Protein AF-A0A0G0EI64-F1 (afdb_monomer)

Organism: NCBI:txid1618485

Foldseek 3Di:
DDQDPLLVQLLVLVLCCVVPVPDPPCDPVNVVVSVVSNVVSCVVDDPLSVLVSVLVNQVVVQVVQVVVLVVVCVVCVVVPPPPPPPSDRDGDADPVLVVQLVVCQVQQFWKWFQFQDPVPGTDIWIWRFNDDDPQWTWTQTPVVRAIDIGGRSGTSDMDTDPDGDDDDPDDDPPD

Radius of gyration: 19.52 Å; Cα contacts (8 Å, |Δi|>4): 219; chains: 1; bounding box: 46×41×48 Å

Nearest PDB structures (foldseek):
  7qfz-assembly4_G  TM=4.462E-01  e=2.728E-06  Escherichia fergusonii ATCC 35469
  7qfz-assembly4_H  TM=4.451E-01  e=4.145E-06  Escherichia fergusonii ATCC 35469
  7qfz-assembly1_A  TM=4.554E-01  e=4.959E-06  Escherichia fergusonii ATCC 35469
  8zra-assembly1_A  TM=5.840E-01  e=1.360E-01  Bacillus amyloliquefaciens
  1ib8-assembly1_A  TM=5.294E-01  e=1.360E-01  Streptococcus pneumoniae

Mean predicted aligned error: 6.67 Å

Secondary structure (DSSP, 8-state):
----HHHHHHHHHHHHHHHHTTSTT--HHHHHHHHHHHHHHHHTS-HHHHHHHHHHHHHHHHHHHHHHHHHHHHHHTTTS-TT-TT-PPP----HHHHHHHHHHHHHTEEEEEEEEETTTEEEEEEEEEEEEETTEEEEEETTTTEEEEEEGGGEEEEEEEEEE----S------

InterPro domains:
  IPR026881 WYL domain [PF13280] (102-159)

Sequence (175 aa):
MIFSQKMYKYLALLTLSETFSRFYNWSEKEQKIIDSLIHDSKNTLQDNEKKLVLYRLRKMKNNYNEDALYSLGKTYWHELNNKDEYLRPSVEYEEETYEIWIRAVRLKKSIEIIYDSTTSGMAKRVVDPYKTSTPYGEGFCHLKKSIRKFRFDRIIEIKLTDMLFIKPKHWQNKQ

Solvent-accessible surface area (backbone atoms only — not comparable to full-atom values): 10205 Å² total; per-residue (Å²): 140,82,80,51,72,65,47,50,53,37,43,51,48,50,51,48,49,71,63,45,73,75,43,93,84,60,45,73,68,56,51,53,52,51,52,50,51,42,50,58,41,54,72,77,49,55,72,70,56,48,41,51,37,52,45,50,54,48,45,52,53,39,50,50,48,46,50,50,51,52,54,51,43,72,76,42,50,94,78,46,68,98,74,66,86,73,82,63,67,84,71,69,55,62,66,66,57,56,51,52,48,52,52,23,37,75,68,33,19,23,32,41,32,37,32,55,38,96,84,76,41,73,43,79,41,49,30,42,45,70,54,74,59,88,69,30,38,34,24,39,28,65,85,72,74,40,78,44,79,42,54,46,59,34,49,59,43,73,43,83,47,90,50,71,56,82,83,77,93,78,80,82,81,81,125

Structure (mmCIF, N/CA/C/O backbone):
data_AF-A0A0G0EI64-F1
#
_entry.id   AF-A0A0G0EI64-F1
#
loop_
_atom_site.group_PDB
_atom_site.id
_atom_site.type_symbol
_atom_site.label_atom_id
_atom_site.label_alt_id
_atom_site.label_comp_id
_atom_site.label_asym_id
_atom_site.label_entity_id
_atom_site.label_seq_id
_atom_site.pdbx_PDB_ins_code
_atom_site.Cartn_x
_atom_site.Cartn_y
_atom_site.Cartn_z
_atom_site.occupancy
_atom_site.B_iso_or_equiv
_atom_site.auth_seq_id
_atom_site.auth_comp_id
_atom_site.auth_asym_id
_atom_site.auth_atom_id
_atom_site.pdbx_PDB_model_num
ATOM 1 N N . MET A 1 1 ? -9.085 -6.505 -11.545 1.00 62.44 1 MET A N 1
ATOM 2 C CA . MET A 1 1 ? -8.764 -5.208 -12.179 1.00 62.44 1 MET A CA 1
ATOM 3 C C . MET A 1 1 ? -7.657 -5.448 -13.187 1.00 62.44 1 MET A C 1
ATOM 5 O O . MET A 1 1 ? -6.733 -6.183 -12.864 1.00 62.44 1 MET A O 1
ATOM 9 N N . ILE A 1 2 ? -7.792 -4.900 -14.392 1.00 78.94 2 ILE A N 1
ATOM 10 C CA . ILE A 1 2 ? -6.858 -5.105 -15.506 1.00 78.94 2 ILE A CA 1
ATOM 11 C C . ILE A 1 2 ? -6.015 -3.831 -15.631 1.00 78.94 2 ILE A C 1
ATOM 13 O O . ILE A 1 2 ? -6.575 -2.738 -15.636 1.00 78.94 2 ILE A O 1
ATOM 17 N N . PHE A 1 3 ? -4.687 -3.960 -15.663 1.00 91.25 3 PHE A N 1
ATOM 18 C CA . PHE A 1 3 ? -3.782 -2.822 -15.857 1.00 91.25 3 PHE A CA 1
ATOM 19 C C . PHE A 1 3 ? -3.888 -2.307 -17.295 1.00 91.25 3 PHE A C 1
ATOM 21 O O . PHE A 1 3 ? -3.985 -3.096 -18.236 1.00 91.25 3 PHE A O 1
ATOM 28 N N . SER A 1 4 ? -3.838 -0.987 -17.472 1.00 94.88 4 SER A N 1
ATOM 29 C CA . SER A 1 4 ? -3.770 -0.387 -18.804 1.00 94.88 4 SER A CA 1
ATOM 30 C C . SER A 1 4 ? -2.375 -0.565 -19.417 1.00 94.88 4 SER A C 1
ATOM 32 O 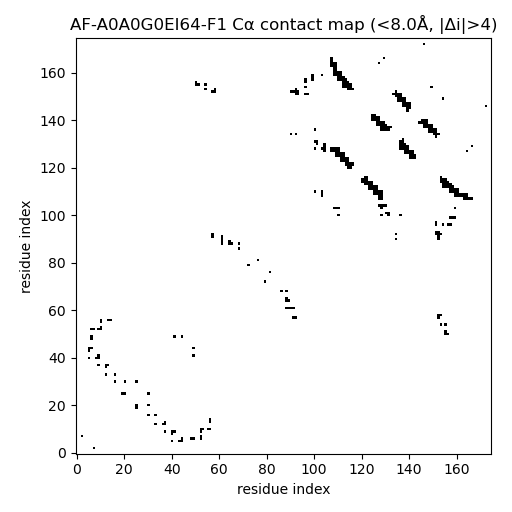O . SER A 1 4 ? -1.384 -0.780 -18.713 1.00 94.88 4 SER A O 1
ATOM 34 N N . GLN A 1 5 ? -2.261 -0.426 -20.740 1.00 95.50 5 GLN A N 1
ATOM 35 C CA . GLN A 1 5 ? -0.962 -0.474 -21.425 1.00 95.50 5 GLN A CA 1
ATOM 36 C C . GLN A 1 5 ? 0.015 0.585 -20.883 1.00 95.50 5 GLN A C 1
ATOM 38 O O . GLN A 1 5 ? 1.204 0.311 -20.724 1.00 9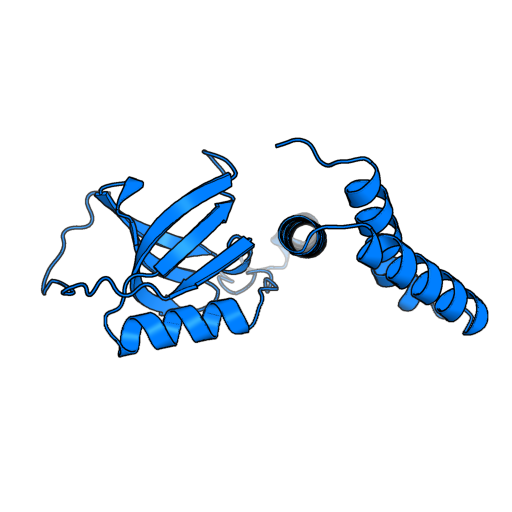5.50 5 GLN A O 1
ATOM 43 N N . LYS A 1 6 ? -0.491 1.777 -20.539 1.00 96.81 6 LYS A N 1
ATOM 44 C CA . LYS A 1 6 ? 0.302 2.861 -19.939 1.00 96.81 6 LYS A CA 1
ATOM 45 C C . LYS A 1 6 ? 0.849 2.463 -18.565 1.00 96.81 6 LYS A C 1
ATOM 47 O O . LYS A 1 6 ? 2.021 2.696 -18.283 1.00 96.81 6 LYS A O 1
ATOM 52 N N . MET A 1 7 ? 0.030 1.806 -17.741 1.00 97.31 7 MET A N 1
ATOM 53 C CA . MET A 1 7 ? 0.457 1.297 -16.435 1.00 97.31 7 MET A CA 1
ATOM 54 C C . MET A 1 7 ? 1.522 0.208 -16.564 1.00 97.31 7 MET A C 1
ATOM 56 O O . MET A 1 7 ? 2.503 0.231 -15.825 1.00 97.31 7 MET A O 1
ATOM 60 N N . TYR A 1 8 ? 1.363 -0.725 -17.510 1.00 96.88 8 TYR A N 1
ATOM 61 C CA . TYR A 1 8 ? 2.378 -1.750 -17.770 1.00 96.88 8 TYR A CA 1
ATOM 62 C C . TYR A 1 8 ? 3.696 -1.148 -18.253 1.00 96.88 8 TYR A C 1
ATOM 64 O O . TYR A 1 8 ? 4.749 -1.554 -17.768 1.00 96.88 8 TYR A O 1
ATOM 72 N N . LYS A 1 9 ? 3.649 -0.152 -19.149 1.00 97.00 9 LYS A N 1
ATOM 73 C CA . LYS A 1 9 ? 4.847 0.573 -19.595 1.00 97.00 9 LYS A CA 1
ATOM 74 C C . LYS A 1 9 ? 5.568 1.220 -18.411 1.00 97.00 9 LYS A C 1
ATOM 76 O O . LYS A 1 9 ? 6.773 1.041 -18.263 1.00 97.00 9 LYS A O 1
ATOM 81 N N . TYR A 1 10 ? 4.828 1.914 -17.547 1.00 97.88 10 TYR A N 1
ATOM 82 C CA . TYR A 1 10 ? 5.405 2.556 -16.369 1.00 97.88 10 TYR A CA 1
ATOM 83 C C . TYR A 1 10 ? 6.013 1.538 -15.394 1.00 97.88 10 TYR A C 1
ATOM 85 O O . TYR A 1 10 ? 7.154 1.697 -14.968 1.00 97.88 10 TYR A O 1
ATOM 93 N N . LEU A 1 11 ? 5.293 0.449 -15.101 1.00 97.19 11 LEU A N 1
ATOM 94 C CA . LEU A 1 11 ? 5.777 -0.632 -14.240 1.00 97.19 11 LEU A CA 1
ATOM 95 C C . LEU A 1 11 ? 7.052 -1.283 -14.792 1.00 97.19 11 LEU A C 1
ATOM 97 O O . LEU A 1 11 ? 7.977 -1.549 -14.028 1.00 97.19 11 LEU A O 1
ATOM 101 N N . ALA A 1 12 ? 7.110 -1.534 -16.101 1.00 96.06 12 ALA A N 1
ATOM 102 C CA . ALA A 1 12 ? 8.269 -2.138 -16.750 1.00 96.06 12 ALA A CA 1
ATOM 103 C C . ALA A 1 12 ? 9.514 -1.249 -16.623 1.00 96.06 12 ALA A C 1
ATOM 105 O O . ALA A 1 12 ? 10.573 -1.743 -16.249 1.00 96.06 12 ALA A O 1
ATOM 106 N N . LEU A 1 13 ? 9.373 0.060 -16.858 1.00 96.38 13 LEU A N 1
ATOM 107 C CA . LEU A 1 13 ? 10.469 1.023 -16.712 1.00 96.38 13 LEU A CA 1
ATOM 108 C C . LEU A 1 13 ? 10.964 1.120 -15.262 1.00 96.38 13 LEU A C 1
ATOM 110 O O . LEU A 1 13 ? 12.169 1.101 -15.027 1.00 96.38 13 LEU A O 1
ATOM 114 N N . LEU A 1 14 ? 10.049 1.156 -14.287 1.00 96.12 14 LEU A N 1
ATOM 115 C CA . LEU A 1 14 ? 10.415 1.137 -12.867 1.00 96.12 14 LEU A CA 1
ATOM 116 C C . LEU A 1 14 ? 11.150 -0.152 -12.483 1.00 96.12 14 LEU A C 1
ATOM 118 O O . LEU A 1 14 ? 12.166 -0.103 -11.800 1.00 96.12 14 LEU A O 1
ATOM 122 N N . THR A 1 15 ? 10.659 -1.301 -12.951 1.00 93.75 15 THR A N 1
ATOM 123 C CA . THR A 1 15 ? 11.282 -2.605 -12.680 1.00 93.75 15 THR A CA 1
ATOM 124 C C . THR A 1 15 ? 12.678 -2.681 -13.295 1.00 93.75 15 THR A C 1
ATOM 126 O O . THR A 1 15 ? 13.604 -3.167 -12.648 1.00 93.75 15 THR A O 1
ATOM 129 N N . LEU A 1 16 ? 12.845 -2.167 -14.520 1.00 91.56 16 LEU A N 1
ATOM 130 C CA . LEU A 1 16 ? 14.140 -2.071 -15.188 1.00 91.56 16 LEU A CA 1
ATOM 131 C C . LEU A 1 16 ? 15.106 -1.218 -14.359 1.00 91.56 16 LEU A C 1
ATOM 133 O O . LEU A 1 16 ? 16.201 -1.676 -14.052 1.00 91.56 16 LEU A O 1
ATOM 137 N N . SER A 1 17 ? 14.682 -0.025 -13.938 1.00 91.56 17 SER A N 1
ATOM 138 C CA . SER A 1 17 ? 15.508 0.853 -13.107 1.00 91.56 17 SER A CA 1
ATOM 139 C C . SER A 1 17 ? 15.896 0.191 -11.782 1.00 91.56 17 SER A C 1
ATOM 141 O O . SER A 1 17 ? 17.072 0.165 -11.441 1.00 91.56 17 SER A O 1
ATOM 143 N N . GLU A 1 18 ? 14.951 -0.399 -11.045 1.00 88.38 18 GLU A N 1
ATOM 144 C CA . GLU A 1 18 ? 15.225 -1.081 -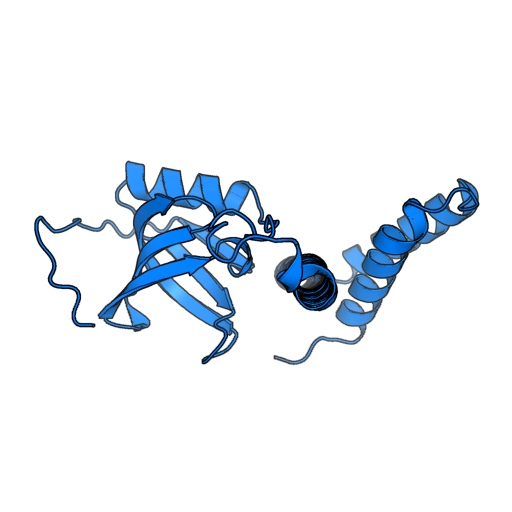9.765 1.00 88.38 18 GLU A CA 1
ATOM 145 C C . GLU A 1 18 ? 16.180 -2.271 -9.910 1.00 88.38 18 GLU A C 1
ATOM 147 O O . GLU A 1 18 ? 17.027 -2.505 -9.047 1.00 88.38 18 GLU A O 1
ATOM 152 N N . THR A 1 19 ? 16.047 -3.022 -11.005 1.00 86.50 19 THR A N 1
ATOM 153 C CA . THR A 1 19 ? 16.886 -4.192 -11.275 1.00 86.50 19 THR A CA 1
ATOM 154 C C . THR A 1 19 ? 18.287 -3.756 -11.679 1.00 86.50 19 THR A C 1
ATOM 156 O O . THR A 1 19 ? 19.267 -4.209 -11.094 1.00 86.50 19 THR A O 1
ATOM 159 N N . PHE A 1 20 ? 18.391 -2.867 -12.668 1.00 83.25 20 PHE A N 1
ATOM 160 C CA . PHE A 1 20 ? 19.653 -2.600 -13.347 1.00 83.25 20 PHE A CA 1
ATOM 161 C C . PHE A 1 20 ? 20.498 -1.487 -12.724 1.00 83.25 20 PHE A C 1
ATOM 163 O O . PHE A 1 20 ? 21.720 -1.539 -12.839 1.00 83.25 20 PHE A O 1
ATOM 170 N N . SER A 1 21 ? 19.894 -0.557 -11.974 1.00 78.50 21 SER A N 1
ATOM 171 C CA . SER A 1 21 ? 20.630 0.510 -11.262 1.00 78.50 21 SER A CA 1
ATOM 172 C C . SER A 1 21 ? 21.671 -0.009 -10.264 1.00 78.50 21 SER A C 1
ATOM 174 O O . SER A 1 21 ? 22.550 0.735 -9.839 1.00 78.50 21 SER A O 1
ATOM 176 N N . ARG A 1 22 ? 21.589 -1.288 -9.881 1.00 74.31 22 ARG A N 1
ATOM 177 C CA . ARG A 1 22 ? 22.512 -1.936 -8.939 1.00 74.31 22 ARG A CA 1
ATOM 178 C C . ARG A 1 22 ? 23.697 -2.627 -9.613 1.00 74.31 22 ARG A C 1
ATOM 180 O O . ARG A 1 22 ? 24.570 -3.132 -8.912 1.00 74.31 22 ARG A O 1
ATOM 187 N N . PHE A 1 23 ? 23.733 -2.691 -10.944 1.00 78.25 23 PHE A N 1
ATOM 188 C CA . PHE A 1 23 ? 24.827 -3.333 -11.668 1.00 78.25 23 PHE A CA 1
ATOM 189 C C . PHE A 1 23 ? 25.955 -2.340 -11.947 1.00 78.25 23 PHE A C 1
ATOM 191 O O . PHE A 1 23 ? 25.725 -1.230 -12.414 1.00 78.25 23 PHE A O 1
ATOM 198 N N . TYR A 1 24 ? 27.193 -2.787 -11.727 1.00 63.44 24 TYR A N 1
ATOM 199 C CA . TYR A 1 24 ? 28.407 -1.973 -11.858 1.00 63.44 24 TYR A CA 1
ATOM 200 C C . TYR A 1 24 ? 28.598 -1.333 -13.248 1.00 63.44 24 TYR A C 1
ATOM 202 O O . TYR A 1 24 ? 29.223 -0.285 -13.363 1.00 63.44 24 TYR A O 1
ATOM 210 N N . ASN A 1 25 ? 28.032 -1.935 -14.299 1.00 79.12 25 ASN A N 1
ATOM 211 C CA . ASN A 1 25 ? 28.199 -1.485 -15.685 1.00 79.12 25 ASN A CA 1
ATOM 212 C C . ASN A 1 25 ? 27.079 -0.556 -16.179 1.00 79.12 25 ASN A C 1
ATOM 214 O O . ASN A 1 25 ? 27.062 -0.220 -17.360 1.00 79.12 25 ASN A O 1
ATOM 218 N N . TRP A 1 26 ? 26.133 -0.170 -15.321 1.00 81.00 26 TRP A N 1
ATOM 219 C CA . TRP A 1 26 ? 25.058 0.738 -15.704 1.00 81.00 26 TRP A CA 1
ATOM 220 C C . TRP A 1 26 ? 25.577 2.176 -15.781 1.00 81.00 26 TRP A C 1
ATOM 222 O O . TRP A 1 26 ? 25.939 2.782 -14.771 1.00 81.00 26 TRP A O 1
ATOM 232 N N . SER A 1 27 ? 25.653 2.723 -16.992 1.00 85.50 27 SER A N 1
ATOM 233 C CA . SER A 1 27 ? 26.226 4.047 -17.213 1.00 85.50 27 SER A CA 1
ATOM 234 C C . SER A 1 27 ? 25.279 5.165 -16.771 1.00 85.50 27 SER A C 1
ATOM 236 O O . SER A 1 27 ? 24.055 5.066 -16.856 1.00 85.50 27 SER A O 1
ATOM 238 N N . GLU A 1 28 ? 25.850 6.307 -16.383 1.00 86.44 28 GLU A N 1
ATOM 239 C CA . GLU A 1 28 ? 25.074 7.511 -16.052 1.00 86.44 28 GLU A CA 1
ATOM 240 C C . GLU A 1 28 ? 24.175 7.957 -17.223 1.00 86.44 28 GLU A C 1
ATOM 242 O O . GLU A 1 28 ? 23.075 8.476 -17.029 1.00 86.44 28 GLU A O 1
ATOM 247 N N . LYS A 1 29 ? 24.623 7.722 -18.464 1.00 88.38 29 LYS A N 1
ATOM 248 C CA . LYS A 1 29 ? 23.845 8.012 -19.672 1.00 88.38 29 LYS A CA 1
ATOM 249 C C . LYS A 1 29 ? 22.606 7.120 -19.773 1.00 88.38 29 LYS A C 1
ATOM 251 O O . LYS A 1 29 ? 21.531 7.630 -20.081 1.00 88.38 29 LYS A O 1
ATOM 256 N N . GLU A 1 30 ? 22.741 5.820 -19.518 1.00 87.69 30 GLU A N 1
ATOM 257 C CA . GLU A 1 30 ? 21.611 4.881 -19.506 1.00 87.69 30 GLU A CA 1
ATOM 258 C C . GLU A 1 30 ? 20.620 5.228 -18.395 1.00 87.69 30 GLU A C 1
ATOM 260 O O . GLU A 1 30 ? 19.418 5.286 -18.659 1.00 87.69 30 GLU A O 1
ATOM 265 N N . GLN A 1 31 ? 21.112 5.575 -17.200 1.00 88.88 31 GLN A N 1
ATOM 266 C CA . GLN A 1 31 ? 20.258 6.028 -16.100 1.00 88.88 31 GLN A CA 1
ATOM 267 C C . GLN A 1 31 ? 19.432 7.255 -16.500 1.00 88.88 31 GLN A C 1
ATOM 269 O O . GLN A 1 31 ? 18.212 7.228 -16.371 1.00 88.88 31 GLN A O 1
ATOM 274 N N . LYS A 1 32 ? 20.059 8.288 -17.081 1.00 91.25 32 LYS A N 1
ATOM 275 C CA . LYS A 1 32 ? 19.355 9.503 -17.535 1.00 91.25 32 LYS A CA 1
A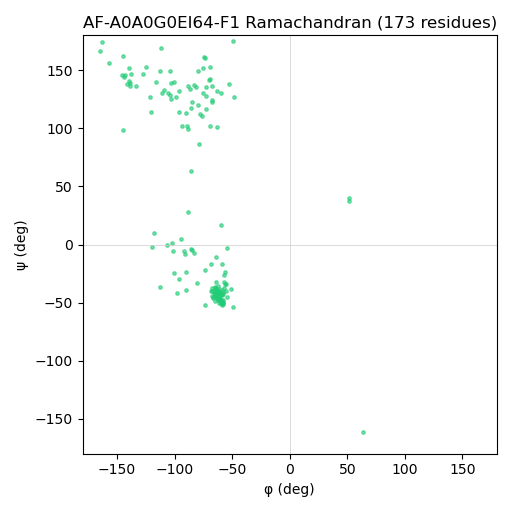TOM 276 C C . LYS A 1 32 ? 18.270 9.210 -18.572 1.00 91.25 32 LYS A C 1
ATOM 278 O O . LYS A 1 32 ? 17.206 9.825 -18.534 1.00 91.25 32 LYS A O 1
ATOM 283 N N . ILE A 1 33 ? 18.521 8.277 -19.495 1.00 92.75 33 ILE A N 1
ATOM 284 C CA . ILE A 1 33 ? 17.523 7.866 -20.493 1.00 92.75 33 ILE A CA 1
ATOM 285 C C . ILE A 1 33 ? 16.336 7.193 -19.801 1.00 92.75 33 ILE A C 1
ATOM 287 O O . ILE A 1 33 ? 15.189 7.557 -20.065 1.00 92.75 33 ILE A O 1
ATOM 291 N N . ILE A 1 34 ? 16.593 6.234 -18.907 1.00 93.12 34 ILE A N 1
ATOM 292 C CA . ILE A 1 34 ? 15.526 5.537 -18.184 1.00 93.12 34 ILE A CA 1
ATOM 293 C C . ILE A 1 34 ? 14.740 6.497 -17.290 1.00 93.12 34 ILE A C 1
ATOM 295 O O . ILE A 1 34 ? 13.512 6.459 -17.323 1.00 93.12 34 ILE A O 1
ATOM 299 N N . ASP A 1 35 ? 15.403 7.407 -16.580 1.00 93.44 35 ASP A N 1
ATOM 300 C CA . ASP A 1 35 ? 14.748 8.417 -15.742 1.00 93.44 35 ASP A CA 1
ATOM 301 C C . ASP A 1 35 ? 13.823 9.324 -16.560 1.00 93.44 35 ASP A C 1
ATOM 303 O O . ASP A 1 35 ? 12.686 9.577 -16.153 1.00 93.44 35 ASP A O 1
ATOM 307 N N . SER A 1 36 ? 14.264 9.755 -17.748 1.00 96.00 36 SER A N 1
ATOM 308 C CA . SER A 1 36 ? 13.425 10.522 -18.676 1.00 96.00 36 SER A CA 1
ATOM 309 C C . SER A 1 36 ? 12.196 9.720 -19.108 1.00 96.00 36 SER A C 1
ATOM 311 O O . SER A 1 36 ? 11.075 10.220 -19.045 1.00 96.00 36 SER A O 1
ATOM 313 N N . LEU A 1 37 ? 12.372 8.450 -19.489 1.00 96.94 37 LEU A N 1
ATOM 314 C CA . LEU A 1 37 ? 11.260 7.588 -19.899 1.00 96.94 37 LEU A CA 1
ATOM 315 C C . LEU A 1 37 ? 10.277 7.322 -18.749 1.00 96.94 37 LEU A C 1
ATOM 317 O O . LEU A 1 37 ? 9.063 7.275 -18.970 1.00 96.94 37 LEU A O 1
ATOM 321 N N . ILE A 1 38 ? 10.785 7.145 -17.526 1.00 96.81 38 ILE A N 1
ATOM 322 C CA . ILE A 1 38 ? 9.984 7.006 -16.304 1.00 96.81 38 ILE A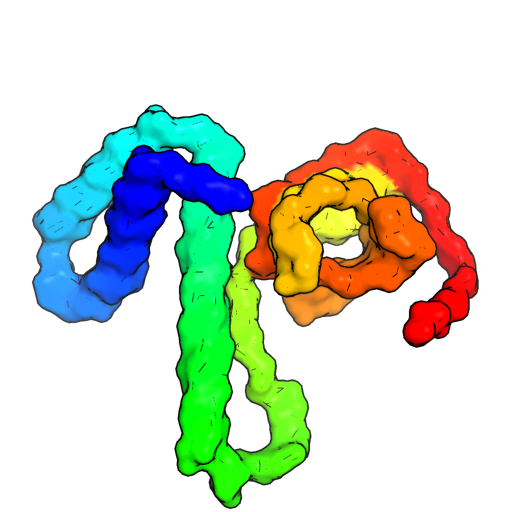 CA 1
ATOM 323 C C . ILE A 1 38 ? 9.176 8.280 -16.074 1.00 96.81 38 ILE A C 1
ATOM 325 O O . ILE A 1 38 ? 7.974 8.184 -15.815 1.00 96.81 38 ILE A O 1
ATOM 329 N N . HIS A 1 39 ? 9.806 9.452 -16.183 1.00 97.06 39 HIS A N 1
ATOM 330 C CA . HIS A 1 39 ? 9.148 10.746 -16.023 1.00 97.06 39 HIS A CA 1
ATOM 331 C C . HIS A 1 39 ? 8.003 10.918 -17.027 1.00 97.06 39 HIS A C 1
ATOM 333 O O . HIS A 1 39 ? 6.857 11.145 -16.628 1.00 97.06 39 HIS A O 1
ATOM 339 N N . ASP A 1 40 ? 8.283 10.703 -18.311 1.00 97.19 40 ASP A N 1
ATOM 340 C CA . ASP A 1 40 ? 7.292 10.823 -19.378 1.00 97.19 40 ASP A CA 1
ATOM 341 C C . ASP A 1 40 ? 6.135 9.845 -19.168 1.00 97.19 40 ASP A C 1
ATOM 343 O O . ASP A 1 40 ? 4.966 10.226 -19.215 1.00 97.19 40 ASP A O 1
ATOM 347 N N . SER A 1 41 ? 6.443 8.579 -18.863 1.00 96.62 41 SER A N 1
ATOM 348 C CA . SER A 1 41 ? 5.420 7.560 -18.627 1.00 96.62 41 SER A CA 1
ATOM 349 C C . SER A 1 41 ? 4.563 7.879 -17.399 1.00 96.62 41 SER A C 1
ATOM 351 O O . SER A 1 41 ? 3.345 7.693 -17.454 1.00 96.62 41 SER A O 1
ATOM 353 N N . LYS A 1 42 ? 5.162 8.383 -16.313 1.00 97.00 42 LYS A N 1
ATOM 354 C CA . LYS A 1 42 ? 4.455 8.787 -15.087 1.00 97.00 42 LYS A CA 1
ATOM 355 C C . LYS A 1 42 ? 3.440 9.894 -15.365 1.00 97.00 42 LYS A C 1
ATOM 357 O O . LYS A 1 42 ? 2.332 9.839 -14.835 1.00 97.00 42 LYS A O 1
ATOM 362 N N . ASN A 1 43 ? 3.790 10.864 -16.208 1.00 96.69 43 ASN A N 1
ATOM 363 C CA . ASN A 1 43 ? 2.924 12.000 -16.539 1.00 96.69 43 ASN A CA 1
ATOM 364 C C . ASN A 1 43 ? 1.686 11.604 -17.361 1.00 96.69 43 ASN A C 1
ATOM 366 O O . ASN A 1 43 ? 0.717 12.355 -17.409 1.00 96.69 43 ASN A O 1
ATOM 370 N N . THR A 1 44 ? 1.676 10.411 -17.967 1.00 96.38 44 THR A N 1
ATOM 371 C CA . THR A 1 44 ? 0.506 9.903 -18.707 1.00 96.38 44 THR A CA 1
ATOM 372 C C . THR A 1 44 ? -0.565 9.240 -17.837 1.00 96.38 44 THR A C 1
ATOM 374 O O . THR A 1 44 ? -1.621 8.880 -18.366 1.00 96.38 44 THR A O 1
ATOM 377 N N . LEU A 1 45 ? -0.288 9.041 -16.544 1.00 96.75 45 LEU A N 1
ATOM 378 C CA . LEU A 1 45 ? -1.138 8.306 -15.608 1.00 96.75 45 LEU A CA 1
ATOM 379 C C . LEU A 1 45 ? -1.902 9.242 -14.669 1.00 96.75 45 LEU A C 1
ATOM 381 O O . LEU A 1 45 ? -1.402 10.294 -14.263 1.00 96.75 45 LEU A O 1
ATOM 385 N N . GLN A 1 46 ? -3.090 8.811 -14.255 1.00 96.06 46 GLN A N 1
ATOM 386 C CA . GLN A 1 46 ? -3.809 9.402 -13.127 1.00 96.06 46 GLN A CA 1
ATOM 387 C C . GLN A 1 46 ? -3.152 9.014 -11.791 1.00 96.06 46 GLN A C 1
ATOM 389 O O . GLN A 1 46 ? -2.402 8.041 -11.704 1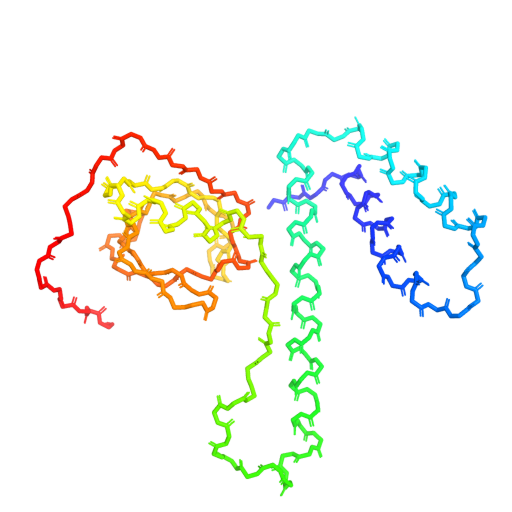.00 96.06 46 GLN A O 1
ATOM 394 N N . ASP A 1 47 ? -3.423 9.756 -10.716 1.00 93.94 47 ASP A N 1
ATOM 395 C CA . ASP A 1 47 ? -2.754 9.525 -9.427 1.00 93.94 47 ASP A CA 1
ATOM 396 C C . ASP A 1 47 ? -3.079 8.163 -8.801 1.00 93.94 47 ASP A C 1
ATOM 398 O O . ASP A 1 47 ? -2.190 7.500 -8.269 1.00 93.94 47 ASP A O 1
ATOM 402 N N . ASN A 1 48 ? -4.322 7.699 -8.925 1.00 92.19 48 ASN A N 1
ATOM 403 C CA . ASN A 1 48 ? -4.726 6.346 -8.529 1.00 92.19 48 ASN A CA 1
ATOM 404 C C . ASN A 1 48 ? -3.985 5.264 -9.341 1.00 92.19 48 ASN A C 1
ATOM 406 O O . ASN A 1 48 ? -3.554 4.257 -8.780 1.00 92.19 48 ASN A O 1
ATOM 410 N N . GLU A 1 49 ? -3.783 5.470 -10.647 1.00 95.06 49 GLU A N 1
ATOM 411 C CA . GLU A 1 49 ? -3.005 4.553 -11.488 1.00 95.06 49 GLU A CA 1
ATOM 412 C C . GLU A 1 49 ? -1.531 4.521 -11.062 1.00 95.06 49 GLU A C 1
ATOM 414 O O . GLU A 1 49 ? -0.954 3.438 -10.949 1.00 95.06 49 GLU A O 1
ATOM 419 N N . LYS A 1 50 ? -0.931 5.684 -10.762 1.00 95.38 50 LYS A N 1
ATOM 420 C CA . LYS A 1 50 ? 0.446 5.778 -10.241 1.00 95.38 50 LYS A CA 1
ATOM 421 C C . LYS A 1 50 ? 0.588 4.993 -8.940 1.00 95.38 50 LYS A C 1
ATOM 423 O O . LYS A 1 50 ? 1.477 4.149 -8.839 1.00 95.38 50 LYS A O 1
ATOM 428 N N . LYS A 1 51 ? -0.305 5.224 -7.970 1.00 94.12 51 LYS A N 1
ATOM 429 C CA . LYS A 1 51 ? -0.308 4.512 -6.681 1.00 94.12 51 LYS A CA 1
ATOM 430 C C . LYS A 1 51 ? -0.431 3.006 -6.870 1.00 94.12 51 LYS A C 1
ATOM 432 O O . LYS A 1 51 ? 0.307 2.242 -6.255 1.00 94.12 51 LYS A O 1
ATOM 437 N N . LEU A 1 52 ? -1.303 2.569 -7.775 1.00 94.88 52 LEU A N 1
ATOM 438 C CA . LEU A 1 52 ? -1.491 1.152 -8.058 1.00 94.88 52 LEU A CA 1
ATOM 439 C C . LEU A 1 52 ? -0.263 0.506 -8.728 1.00 94.88 52 LEU A C 1
ATOM 441 O O . LEU A 1 52 ? 0.074 -0.637 -8.410 1.00 94.88 52 LEU A O 1
ATOM 445 N N . VAL A 1 53 ? 0.429 1.219 -9.624 1.00 96.56 53 VAL A N 1
ATOM 446 C CA . VAL A 1 53 ? 1.688 0.745 -10.223 1.00 96.56 53 VAL A CA 1
ATOM 447 C C . VAL A 1 53 ? 2.800 0.647 -9.175 1.00 96.56 53 VAL A C 1
ATOM 449 O O . VAL A 1 53 ? 3.463 -0.387 -9.098 1.00 96.56 53 VAL A O 1
ATOM 452 N N . LEU A 1 54 ? 2.971 1.670 -8.332 1.00 95.50 54 LEU A N 1
ATOM 453 C CA . LEU A 1 54 ? 3.967 1.666 -7.251 1.00 95.50 54 LEU A CA 1
ATOM 454 C C . LEU A 1 54 ? 3.694 0.553 -6.234 1.00 95.50 54 LEU A C 1
ATOM 456 O O . LEU A 1 54 ? 4.605 -0.180 -5.849 1.00 95.50 54 LEU A O 1
ATOM 460 N N . TYR A 1 55 ? 2.424 0.356 -5.874 1.00 95.75 55 TYR A N 1
ATOM 461 C CA . TYR A 1 55 ? 1.987 -0.786 -5.079 1.00 95.75 55 TYR A CA 1
ATOM 462 C C . TYR A 1 55 ? 2.410 -2.115 -5.715 1.00 95.75 55 TYR A C 1
ATOM 464 O O . TYR A 1 55 ? 2.925 -2.999 -5.030 1.00 95.75 55 TYR A O 1
ATOM 472 N N . ARG A 1 56 ? 2.218 -2.270 -7.031 1.00 95.19 56 ARG A N 1
ATOM 473 C CA . ARG A 1 56 ? 2.565 -3.505 -7.742 1.00 95.19 56 ARG A CA 1
ATOM 474 C C . ARG A 1 56 ? 4.068 -3.766 -7.741 1.00 95.19 56 ARG A C 1
ATOM 476 O O . ARG A 1 56 ? 4.454 -4.901 -7.477 1.00 95.19 56 ARG A O 1
ATOM 483 N N . LEU A 1 57 ? 4.884 -2.740 -7.984 1.00 95.38 57 LEU A N 1
ATOM 484 C CA . LEU A 1 57 ? 6.345 -2.827 -7.910 1.00 95.38 57 LEU A CA 1
ATOM 485 C C . LEU A 1 57 ? 6.797 -3.289 -6.518 1.00 95.38 57 LEU A C 1
ATOM 487 O O . LEU A 1 57 ? 7.523 -4.273 -6.384 1.00 95.38 57 LEU A O 1
ATOM 491 N N . ARG A 1 58 ? 6.289 -2.637 -5.468 1.00 94.88 58 ARG A N 1
ATOM 492 C CA . ARG A 1 58 ? 6.589 -2.988 -4.075 1.00 94.88 58 ARG A CA 1
ATOM 493 C C . ARG A 1 58 ? 6.147 -4.408 -3.727 1.00 94.88 58 ARG A C 1
ATOM 495 O O . ARG A 1 58 ? 6.897 -5.156 -3.108 1.00 94.88 58 ARG A O 1
ATOM 502 N N . LYS A 1 59 ? 4.955 -4.818 -4.172 1.00 93.31 59 LYS A N 1
ATOM 503 C CA . LYS A 1 59 ? 4.463 -6.190 -3.998 1.00 93.31 59 LYS A CA 1
ATOM 504 C C . LYS A 1 59 ? 5.383 -7.206 -4.673 1.00 93.31 59 LYS A C 1
ATOM 506 O O . LYS A 1 59 ? 5.666 -8.237 -4.079 1.00 93.31 59 LYS A O 1
ATOM 511 N N . MET A 1 60 ? 5.859 -6.925 -5.888 1.00 93.00 60 MET A N 1
ATOM 512 C CA . MET A 1 60 ? 6.808 -7.797 -6.593 1.00 93.00 60 MET A CA 1
ATOM 513 C C . MET A 1 60 ? 8.115 -7.946 -5.809 1.00 93.00 60 MET A C 1
ATOM 515 O O . MET A 1 60 ? 8.583 -9.067 -5.639 1.00 93.00 60 MET A O 1
ATOM 519 N N . LYS A 1 61 ? 8.648 -6.850 -5.258 1.00 91.69 61 LYS A N 1
ATOM 520 C CA . LYS A 1 61 ? 9.846 -6.864 -4.407 1.00 91.69 61 LYS A CA 1
ATOM 521 C C . LYS A 1 61 ? 9.646 -7.674 -3.122 1.00 91.69 61 LYS A C 1
ATOM 523 O O . LYS A 1 61 ? 10.468 -8.526 -2.803 1.00 91.69 61 LYS A O 1
ATOM 528 N N . ASN A 1 62 ? 8.536 -7.457 -2.415 1.00 92.56 62 ASN A N 1
ATOM 529 C CA . ASN A 1 62 ? 8.221 -8.204 -1.194 1.00 92.56 62 ASN A CA 1
ATOM 530 C C . ASN A 1 62 ? 8.018 -9.698 -1.471 1.00 92.56 62 ASN A C 1
ATOM 532 O O . ASN A 1 62 ? 8.545 -10.521 -0.730 1.00 92.56 62 ASN A O 1
ATOM 536 N N . ASN A 1 63 ? 7.310 -10.045 -2.550 1.00 90.94 63 ASN A N 1
ATOM 537 C CA . ASN A 1 63 ? 7.129 -11.435 -2.963 1.00 90.94 63 ASN A CA 1
ATOM 538 C C . ASN A 1 63 ? 8.471 -12.090 -3.314 1.00 90.94 63 ASN A C 1
ATOM 540 O O . ASN A 1 63 ? 8.738 -13.190 -2.857 1.00 90.94 63 ASN A O 1
ATOM 544 N N . TYR A 1 64 ? 9.337 -11.399 -4.063 1.00 89.56 64 TYR A N 1
ATOM 545 C CA . TYR A 1 64 ? 10.673 -11.906 -4.381 1.00 89.56 64 TYR A CA 1
ATOM 546 C C . TYR A 1 64 ? 11.499 -12.173 -3.115 1.00 89.56 64 TYR A C 1
ATOM 548 O O . TYR A 1 64 ? 12.133 -13.218 -3.009 1.00 89.56 64 TYR A O 1
ATOM 556 N N . ASN A 1 65 ? 11.461 -11.270 -2.131 1.00 86.94 65 ASN A N 1
ATOM 557 C CA . ASN A 1 65 ? 12.146 -11.468 -0.851 1.00 86.94 65 ASN A CA 1
ATOM 558 C C . ASN A 1 65 ? 11.561 -12.648 -0.054 1.00 86.94 65 ASN A C 1
ATOM 560 O O . ASN A 1 65 ? 12.318 -13.422 0.531 1.00 86.94 65 ASN A O 1
ATOM 564 N N . GLU A 1 66 ? 10.229 -12.789 -0.034 1.00 85.94 66 GLU A N 1
ATOM 565 C CA . GLU A 1 66 ? 9.531 -13.932 0.571 1.00 85.94 66 GLU A CA 1
ATOM 566 C C . GLU A 1 66 ? 9.966 -15.255 -0.095 1.00 85.94 66 GLU A C 1
ATOM 568 O O . GLU A 1 66 ? 10.369 -16.190 0.602 1.00 85.94 66 GLU A O 1
ATOM 573 N N . ASP A 1 67 ? 9.980 -15.309 -1.428 1.00 86.38 67 ASP A N 1
ATOM 574 C CA . ASP A 1 67 ? 10.343 -16.496 -2.211 1.00 86.38 67 ASP A CA 1
ATOM 575 C C . ASP A 1 67 ? 11.836 -16.847 -2.094 1.00 86.38 67 ASP A C 1
ATOM 577 O O . ASP A 1 67 ? 12.198 -18.023 -1.975 1.00 86.38 67 ASP A O 1
ATOM 581 N N . ALA A 1 68 ? 12.718 -15.843 -2.090 1.00 85.56 68 ALA A N 1
ATOM 582 C CA . ALA A 1 68 ? 14.156 -16.027 -1.910 1.00 85.56 68 ALA A CA 1
ATOM 583 C C . ALA A 1 68 ? 14.473 -16.591 -0.518 1.00 85.56 68 ALA A C 1
ATOM 585 O O . ALA A 1 68 ? 15.240 -17.549 -0.404 1.00 85.56 68 ALA A O 1
ATOM 586 N N . LEU A 1 69 ? 13.839 -16.054 0.532 1.00 82.38 69 LEU A N 1
ATOM 587 C CA . LEU A 1 69 ? 13.994 -16.554 1.898 1.00 82.38 69 LEU A CA 1
ATOM 588 C C . LEU A 1 69 ? 13.458 -17.982 2.036 1.00 82.38 69 LEU A C 1
ATOM 590 O O . LEU A 1 69 ? 14.112 -18.827 2.645 1.00 82.38 69 LEU A O 1
ATOM 594 N N . TYR A 1 70 ? 12.297 -18.269 1.443 1.00 80.44 70 TYR A N 1
ATOM 595 C CA . TYR A 1 70 ? 11.732 -19.616 1.433 1.00 80.44 70 TYR A CA 1
ATOM 596 C C . TYR A 1 70 ? 12.655 -20.619 0.723 1.00 80.44 70 TYR A C 1
ATOM 598 O O . TYR A 1 70 ? 12.878 -21.723 1.223 1.00 80.44 70 TYR A O 1
ATOM 606 N N . SER A 1 71 ? 13.232 -20.229 -0.417 1.00 83.06 71 SER A N 1
ATOM 607 C CA . SER A 1 71 ? 14.160 -21.060 -1.197 1.00 83.06 71 SER A CA 1
ATOM 608 C C . SER A 1 71 ? 15.484 -21.301 -0.467 1.00 83.06 71 SER A C 1
ATOM 610 O O . SER A 1 71 ? 15.995 -22.424 -0.469 1.00 83.06 71 SER A O 1
ATOM 612 N N . LEU A 1 72 ? 16.012 -20.271 0.203 1.00 79.62 72 LEU A N 1
ATOM 613 C CA . LEU A 1 72 ? 17.182 -20.387 1.071 1.00 79.62 72 LEU A CA 1
ATOM 614 C C . LEU A 1 72 ? 16.891 -21.351 2.222 1.00 79.62 72 LEU A C 1
ATOM 616 O O . LEU A 1 72 ? 17.626 -22.317 2.406 1.00 79.62 72 LEU A O 1
ATOM 620 N N . GLY A 1 73 ? 15.768 -21.151 2.920 1.00 75.62 73 GLY A N 1
ATOM 621 C CA . GLY A 1 73 ? 15.292 -22.067 3.950 1.00 75.62 73 GLY A CA 1
ATOM 622 C C . GLY A 1 73 ? 15.284 -23.496 3.424 1.00 75.62 73 GLY A C 1
ATOM 623 O O . GLY A 1 73 ? 15.961 -24.344 3.989 1.00 75.62 73 GLY A O 1
ATOM 624 N N . LYS A 1 74 ? 14.632 -23.752 2.277 1.00 74.81 74 LYS A N 1
ATOM 625 C CA . LYS A 1 74 ? 14.533 -25.094 1.669 1.00 74.81 74 LYS A CA 1
ATOM 626 C C . LYS A 1 74 ? 15.881 -25.801 1.516 1.00 74.81 74 LYS A C 1
ATOM 628 O O . LYS A 1 74 ? 15.953 -27.012 1.704 1.00 74.81 74 LYS A O 1
ATOM 633 N N . THR A 1 75 ? 16.914 -25.044 1.176 1.00 76.88 75 THR A N 1
ATOM 634 C CA . THR A 1 75 ? 18.259 -25.554 0.895 1.00 76.88 75 THR A CA 1
ATOM 635 C C . THR A 1 75 ? 19.055 -25.816 2.178 1.00 76.88 75 THR A C 1
ATOM 637 O O . THR A 1 75 ? 19.816 -26.776 2.228 1.00 76.88 75 THR A O 1
ATOM 640 N N . TYR A 1 76 ? 18.837 -25.013 3.225 1.00 71.31 76 TYR A N 1
ATOM 641 C CA . TYR A 1 76 ? 19.640 -25.018 4.455 1.00 71.31 76 TYR A CA 1
ATOM 642 C C . TYR A 1 76 ? 18.846 -25.389 5.729 1.00 71.31 76 TYR A C 1
ATOM 644 O O . TYR A 1 76 ? 19.374 -25.280 6.833 1.00 71.31 76 TYR A O 1
ATOM 652 N N . TRP A 1 77 ? 17.596 -25.871 5.625 1.00 62.19 77 TRP A N 1
ATOM 653 C CA . TRP A 1 77 ? 16.741 -26.240 6.779 1.00 62.19 77 TRP A CA 1
ATOM 654 C C . TRP A 1 77 ? 17.367 -27.281 7.716 1.00 62.19 77 TRP A C 1
ATOM 656 O O . TRP A 1 77 ? 16.976 -27.356 8.875 1.00 62.19 77 TRP A O 1
ATOM 666 N N . HIS A 1 78 ? 18.311 -28.099 7.241 1.00 61.03 78 HIS A N 1
ATOM 667 C CA . HIS A 1 78 ? 19.024 -29.059 8.091 1.00 61.03 78 HIS A CA 1
ATOM 668 C C . HIS A 1 78 ? 20.054 -28.394 9.021 1.00 61.03 78 HIS A C 1
ATOM 670 O O . HIS A 1 78 ? 20.404 -28.972 10.046 1.00 61.03 78 HIS A O 1
ATOM 676 N N . GLU A 1 79 ? 20.510 -27.186 8.684 1.00 60.53 79 GLU A N 1
ATOM 677 C CA . GLU A 1 79 ? 21.482 -26.395 9.453 1.00 60.53 79 GLU A CA 1
ATOM 678 C C . GLU A 1 79 ? 20.798 -25.305 10.294 1.00 60.53 79 GLU A C 1
ATOM 680 O O . GLU A 1 79 ? 21.319 -24.877 11.324 1.00 60.53 79 GLU A O 1
ATOM 685 N N . LEU A 1 80 ? 19.601 -24.880 9.883 1.00 57.34 80 LEU A N 1
ATOM 686 C CA . LEU A 1 80 ? 18.769 -23.918 10.597 1.00 57.34 80 LEU A CA 1
ATOM 687 C C . LEU A 1 80 ? 17.873 -24.670 11.584 1.00 57.34 80 LEU A C 1
ATOM 689 O O . LEU A 1 80 ? 16.877 -25.283 11.202 1.00 57.34 80 LEU A O 1
ATOM 693 N N . ASN A 1 81 ? 18.234 -24.647 12.869 1.00 54.12 81 ASN A N 1
ATOM 694 C CA . ASN A 1 81 ? 17.418 -25.236 13.927 1.00 54.12 81 ASN A CA 1
ATOM 695 C C . ASN A 1 81 ? 15.959 -24.765 13.791 1.00 54.12 81 ASN A C 1
ATOM 697 O O . ASN A 1 81 ? 15.675 -23.570 13.759 1.00 54.12 81 ASN A O 1
ATOM 701 N N . ASN A 1 82 ? 15.037 -25.730 13.753 1.00 47.91 82 ASN A N 1
ATOM 702 C CA . ASN A 1 82 ? 13.592 -25.623 13.477 1.00 47.91 82 ASN A CA 1
ATOM 703 C C . ASN A 1 82 ? 12.781 -24.717 14.447 1.00 47.91 82 ASN A C 1
ATOM 705 O O . ASN A 1 82 ? 11.562 -24.843 14.555 1.00 47.91 82 ASN A O 1
ATOM 709 N N . LYS A 1 83 ? 13.450 -23.856 15.221 1.00 46.31 83 LYS A N 1
ATOM 710 C CA . LYS A 1 83 ? 12.901 -22.985 16.266 1.00 46.31 83 LYS A CA 1
ATOM 711 C C . LYS A 1 83 ? 13.120 -21.494 16.015 1.00 46.31 83 LYS A C 1
ATOM 713 O O . LYS A 1 83 ? 12.619 -20.696 16.805 1.00 46.31 83 LYS A O 1
ATOM 718 N N . ASP A 1 84 ? 13.805 -21.101 14.944 1.00 50.00 84 ASP A N 1
ATOM 719 C CA . ASP A 1 84 ? 14.020 -19.683 14.667 1.00 50.00 84 ASP A CA 1
ATOM 720 C C . ASP A 1 84 ? 12.768 -19.045 14.052 1.00 50.00 84 ASP A C 1
ATOM 722 O O . ASP A 1 84 ? 12.616 -18.872 12.844 1.00 50.00 84 ASP A O 1
ATOM 726 N N . GLU A 1 85 ? 11.881 -18.608 14.947 1.00 48.94 85 GLU A N 1
ATOM 727 C CA . GLU A 1 85 ? 10.747 -17.703 14.716 1.00 48.94 85 GLU A CA 1
ATOM 728 C C . GLU A 1 85 ? 11.161 -16.357 14.056 1.00 48.94 85 GLU A C 1
ATOM 730 O O . GLU A 1 85 ? 10.315 -15.531 13.703 1.00 48.94 85 GLU A O 1
ATOM 735 N N . TYR A 1 86 ? 12.465 -16.150 13.843 1.00 51.56 86 TYR A N 1
ATOM 736 C CA . TYR A 1 86 ? 13.111 -14.932 13.361 1.00 51.56 86 TYR A CA 1
ATOM 737 C C . TYR A 1 86 ? 13.278 -14.831 11.838 1.00 51.56 86 TYR A C 1
ATOM 739 O O . TYR A 1 86 ? 13.609 -13.755 11.342 1.00 51.56 86 TYR A O 1
ATOM 747 N N . LEU A 1 87 ? 12.993 -15.883 11.063 1.00 56.47 87 LEU A N 1
ATOM 748 C CA . LEU A 1 87 ? 13.027 -15.817 9.594 1.00 56.47 87 LEU A CA 1
ATOM 749 C C . LEU A 1 87 ? 11.691 -15.306 9.036 1.00 56.47 87 LEU A C 1
ATOM 751 O O . LEU A 1 87 ? 10.969 -16.012 8.333 1.00 56.47 87 LEU A O 1
ATOM 755 N N . ARG A 1 88 ? 11.333 -14.059 9.361 1.00 59.97 88 ARG A N 1
ATOM 756 C CA . ARG A 1 88 ? 10.269 -13.341 8.645 1.00 59.97 88 ARG A CA 1
ATOM 757 C C . ARG A 1 88 ? 10.914 -12.336 7.698 1.00 59.97 88 ARG A C 1
ATOM 759 O O . ARG A 1 88 ? 11.696 -11.509 8.164 1.00 59.97 88 ARG A O 1
ATOM 766 N N . PRO A 1 89 ? 10.596 -12.373 6.396 1.00 63.44 89 PRO A N 1
ATOM 767 C CA . PRO A 1 89 ? 11.142 -11.404 5.465 1.00 63.44 89 PRO A CA 1
ATOM 768 C C . PRO A 1 89 ? 10.648 -10.021 5.878 1.00 63.44 89 PRO A C 1
ATOM 770 O O . PRO A 1 89 ? 9.460 -9.825 6.163 1.00 63.44 89 PRO A O 1
ATOM 773 N N . SER A 1 90 ? 11.571 -9.065 5.949 1.00 79.06 90 SER A N 1
ATOM 774 C CA . SER A 1 90 ? 11.195 -7.667 6.088 1.00 79.06 90 SER A CA 1
ATOM 775 C C . SER A 1 90 ? 10.348 -7.286 4.876 1.00 79.06 90 SER A C 1
ATOM 777 O O . SER A 1 90 ? 10.689 -7.589 3.731 1.00 79.06 90 SER A O 1
ATOM 779 N N . VAL A 1 91 ? 9.199 -6.667 5.134 1.00 87.75 91 VAL A N 1
ATOM 780 C CA . VAL A 1 91 ? 8.293 -6.221 4.075 1.00 87.75 91 VAL A CA 1
ATOM 781 C C . VAL A 1 91 ? 8.326 -4.715 3.991 1.00 87.75 91 VAL A C 1
ATOM 783 O O . VAL A 1 91 ? 8.222 -4.013 4.997 1.00 87.75 91 VAL A O 1
ATOM 786 N N . GLU A 1 92 ? 8.460 -4.224 2.772 1.00 92.31 92 GLU A N 1
ATOM 787 C CA . GLU A 1 92 ? 8.400 -2.808 2.479 1.00 92.31 92 GLU A CA 1
ATOM 788 C C . GLU A 1 92 ? 6.941 -2.354 2.397 1.00 92.31 92 GLU A C 1
ATOM 790 O O . GLU A 1 92 ? 6.098 -3.004 1.769 1.00 92.31 92 GLU A O 1
ATOM 795 N N . TYR A 1 93 ? 6.641 -1.220 3.019 1.00 93.31 93 TYR A N 1
ATOM 796 C CA . TYR A 1 93 ? 5.357 -0.531 2.955 1.00 93.31 93 TYR A CA 1
ATOM 797 C C . TYR A 1 93 ? 5.592 0.982 2.998 1.00 93.31 93 TYR A C 1
ATOM 799 O O . TYR A 1 93 ? 6.664 1.437 3.385 1.00 93.31 93 TYR A O 1
ATOM 807 N N . GLU A 1 94 ? 4.599 1.766 2.585 1.00 93.38 94 GLU A N 1
ATOM 808 C CA . GLU A 1 94 ? 4.706 3.227 2.607 1.00 93.38 94 GLU A CA 1
ATOM 809 C C . GLU A 1 94 ? 4.624 3.746 4.045 1.00 93.38 94 GLU A C 1
ATOM 811 O O . GLU A 1 94 ? 3.673 3.435 4.763 1.00 93.38 94 GLU A O 1
ATOM 816 N N . GLU A 1 95 ? 5.594 4.560 4.461 1.00 94.06 95 GLU A N 1
ATOM 817 C CA . GLU A 1 95 ? 5.649 5.142 5.809 1.00 94.06 95 GLU A CA 1
ATOM 818 C C . GLU A 1 95 ? 4.368 5.921 6.148 1.00 94.06 95 GLU A C 1
ATOM 820 O O . GLU A 1 95 ? 3.797 5.748 7.224 1.00 94.06 95 GLU A O 1
ATOM 825 N N . GLU A 1 96 ? 3.821 6.662 5.178 1.00 95.00 96 GLU A N 1
ATOM 826 C CA . GLU A 1 96 ? 2.548 7.380 5.318 1.00 95.00 96 GLU A CA 1
ATOM 827 C C . GLU A 1 96 ? 1.392 6.455 5.744 1.00 95.00 96 GLU A C 1
ATOM 829 O O . GLU A 1 96 ? 0.531 6.851 6.534 1.00 95.00 96 GLU A O 1
ATOM 834 N N . THR A 1 97 ? 1.383 5.194 5.294 1.00 96.56 97 THR A N 1
ATOM 835 C CA . THR A 1 97 ? 0.358 4.219 5.701 1.00 96.56 97 THR A CA 1
ATOM 836 C C . THR A 1 97 ? 0.403 3.959 7.204 1.00 96.56 97 THR A C 1
ATOM 838 O O . THR A 1 97 ? -0.639 3.918 7.864 1.00 96.56 97 THR A O 1
ATOM 841 N N . TYR A 1 98 ? 1.605 3.799 7.753 1.00 96.75 98 TYR A N 1
ATOM 842 C CA . TYR A 1 98 ? 1.810 3.591 9.181 1.00 96.75 98 TYR A CA 1
ATOM 843 C C . TYR A 1 98 ? 1.451 4.844 9.987 1.00 96.75 98 TYR A C 1
ATOM 845 O O . TYR A 1 98 ? 0.716 4.752 10.975 1.00 96.75 98 TYR A O 1
ATOM 853 N N . GLU A 1 99 ? 1.873 6.016 9.515 1.00 97.38 99 GLU A N 1
ATOM 854 C CA . GLU A 1 99 ? 1.601 7.295 10.172 1.00 97.38 99 GLU A CA 1
ATOM 855 C C . GLU A 1 99 ? 0.105 7.626 10.219 1.00 97.38 99 GLU A C 1
ATOM 857 O O . GLU A 1 99 ? -0.431 7.985 11.275 1.00 97.38 99 GLU A O 1
ATOM 862 N N . ILE A 1 100 ? -0.621 7.439 9.109 1.00 98.12 100 ILE A N 1
ATOM 863 C CA . ILE A 1 100 ? -2.077 7.634 9.090 1.00 98.12 100 ILE A CA 1
ATOM 864 C C . ILE A 1 100 ? -2.759 6.631 10.022 1.00 98.12 100 ILE A C 1
ATOM 866 O O . ILE A 1 100 ? -3.682 7.015 10.747 1.00 98.12 100 ILE A O 1
ATOM 870 N N . TRP A 1 101 ? -2.299 5.376 10.064 1.00 98.25 101 TRP A N 1
ATOM 871 C CA . TRP A 1 101 ? -2.846 4.376 10.980 1.00 98.25 101 TRP A CA 1
ATOM 872 C C . TRP A 1 101 ? -2.692 4.804 12.445 1.00 98.25 101 TRP A C 1
ATOM 874 O O . TRP A 1 101 ? -3.674 4.810 13.190 1.00 98.25 101 TRP A O 1
ATOM 884 N N . ILE A 1 102 ? -1.491 5.211 12.869 1.00 97.62 102 ILE A N 1
ATOM 885 C CA . ILE A 1 102 ? -1.244 5.685 14.241 1.00 97.62 102 ILE A CA 1
ATOM 886 C C . ILE A 1 102 ? -2.079 6.918 14.552 1.00 97.62 102 ILE A C 1
ATOM 888 O O . ILE A 1 102 ? -2.725 6.991 15.603 1.00 97.62 102 ILE A O 1
ATOM 892 N N . ARG A 1 103 ? -2.094 7.891 13.637 1.00 97.94 103 ARG A N 1
ATOM 893 C CA . ARG A 1 103 ? -2.877 9.114 13.799 1.00 97.94 103 ARG A CA 1
ATOM 894 C C . ARG A 1 103 ? -4.357 8.794 13.991 1.00 97.94 103 ARG A C 1
ATOM 896 O O . ARG A 1 103 ? -4.998 9.399 14.849 1.00 97.94 103 ARG A O 1
ATOM 903 N N . ALA A 1 104 ? -4.887 7.835 13.243 1.00 98.06 104 ALA A N 1
ATOM 904 C CA . ALA A 1 104 ? -6.266 7.390 13.349 1.00 98.06 104 ALA A CA 1
ATOM 905 C C . ALA A 1 104 ? -6.576 6.711 14.692 1.00 98.06 104 ALA A C 1
ATOM 907 O O . ALA A 1 104 ? -7.596 7.032 15.305 1.00 98.06 104 ALA A O 1
ATOM 908 N N . VAL A 1 105 ? -5.665 5.871 15.208 1.00 96.94 105 VAL A N 1
ATOM 909 C CA . VAL A 1 105 ? -5.768 5.304 16.568 1.00 96.94 105 VAL A CA 1
ATOM 910 C C . VAL A 1 105 ? -5.817 6.424 17.613 1.00 96.94 105 VAL A C 1
ATOM 912 O O . VAL A 1 105 ? -6.713 6.439 18.458 1.00 96.94 105 VAL A O 1
ATOM 915 N N . ARG A 1 106 ? -4.886 7.388 17.540 1.00 96.94 106 ARG A N 1
ATOM 916 C CA . ARG A 1 106 ? -4.787 8.512 18.488 1.00 96.94 106 ARG A CA 1
ATOM 917 C C . ARG A 1 106 ? -6.047 9.376 18.492 1.00 96.94 106 ARG A C 1
ATOM 919 O O . ARG A 1 106 ? -6.522 9.764 19.554 1.00 96.94 106 ARG A O 1
ATOM 926 N N . LEU A 1 107 ? -6.581 9.672 17.308 1.00 97.38 107 LEU A N 1
ATOM 927 C CA . LEU A 1 107 ? -7.759 10.525 17.132 1.00 97.38 107 LEU A CA 1
ATOM 928 C C . LEU A 1 107 ? -9.088 9.771 17.269 1.00 97.38 107 LEU A C 1
ATOM 930 O O . LEU A 1 107 ? -10.138 10.403 17.197 1.00 97.38 107 LEU A O 1
ATOM 934 N N . LYS A 1 108 ? -9.056 8.441 17.438 1.00 97.44 108 LYS A N 1
ATOM 935 C CA . LYS A 1 108 ? -10.239 7.565 17.410 1.00 97.44 108 LYS A CA 1
ATOM 936 C C . LYS A 1 108 ? -11.099 7.781 16.159 1.00 97.44 108 LYS A C 1
ATOM 938 O O . LYS A 1 108 ? -12.325 7.756 16.223 1.00 97.44 108 LYS A O 1
ATOM 943 N N . LYS A 1 109 ? -10.440 8.021 15.024 1.00 98.25 109 LYS A N 1
ATOM 944 C CA . LYS A 1 109 ? -11.068 8.228 13.717 1.00 98.25 109 LYS A CA 1
ATOM 945 C C . LYS A 1 109 ? -10.931 6.970 12.874 1.00 98.25 109 LYS A C 1
ATOM 947 O O . LYS A 1 109 ? -9.880 6.336 12.855 1.00 98.25 109 LYS A O 1
ATOM 952 N N . SER A 1 110 ? -11.989 6.626 12.160 1.00 98.44 110 SER A N 1
ATOM 953 C CA . SER A 1 110 ? -11.991 5.517 11.214 1.00 98.44 110 SER A CA 1
ATOM 954 C C . SER A 1 110 ? -11.117 5.878 10.016 1.00 98.44 110 SER A C 1
ATOM 956 O O . SER A 1 110 ? -10.974 7.055 9.662 1.00 98.44 110 SER A O 1
ATOM 958 N N . ILE A 1 111 ? -10.564 4.867 9.363 1.00 98.56 111 ILE A N 1
ATOM 959 C CA . ILE A 1 111 ? -9.840 5.009 8.102 1.00 98.56 111 ILE A CA 1
ATOM 960 C C . ILE A 1 111 ? -10.608 4.327 6.983 1.00 98.56 111 ILE A C 1
ATOM 962 O O . ILE A 1 111 ? -11.289 3.319 7.181 1.00 98.56 111 ILE A O 1
ATOM 966 N N . GLU A 1 112 ? -10.452 4.867 5.788 1.00 98.44 112 GLU A N 1
ATOM 967 C CA . GLU A 1 112 ? -10.838 4.201 4.559 1.00 98.44 112 GLU A CA 1
ATOM 968 C C . GLU A 1 112 ? -9.569 3.723 3.857 1.00 98.44 112 GLU A C 1
ATOM 970 O O . GLU A 1 112 ? -8.618 4.489 3.702 1.00 98.44 112 GLU A O 1
ATOM 975 N N . ILE A 1 113 ? -9.553 2.453 3.454 1.00 98.00 113 ILE A N 1
ATOM 976 C CA . ILE A 1 113 ? -8.422 1.833 2.766 1.00 98.00 113 ILE A CA 1
ATOM 977 C C . ILE A 1 113 ? -8.856 1.162 1.466 1.00 98.00 113 ILE A C 1
ATOM 979 O O . ILE A 1 113 ? -9.941 0.578 1.393 1.00 98.00 113 ILE A O 1
ATOM 983 N N . ILE A 1 114 ? -7.977 1.171 0.465 1.00 97.19 114 ILE A N 1
ATOM 984 C CA . ILE A 1 114 ? -8.014 0.218 -0.649 1.00 97.19 114 ILE A CA 1
ATOM 985 C C . ILE A 1 114 ? -7.045 -0.906 -0.292 1.00 97.19 114 ILE A C 1
ATOM 987 O O . ILE A 1 114 ? -5.844 -0.680 -0.161 1.00 97.19 114 ILE A O 1
ATOM 991 N N . TYR A 1 115 ? -7.574 -2.110 -0.082 1.00 97.12 115 TYR A N 1
ATOM 992 C CA . TYR A 1 115 ? -6.819 -3.235 0.466 1.00 97.12 115 TYR A CA 1
ATOM 993 C C . TYR A 1 115 ? -6.806 -4.424 -0.487 1.00 97.12 115 TYR A C 1
ATOM 995 O O . TYR A 1 115 ? -7.876 -4.913 -0.858 1.00 97.12 115 TYR A O 1
ATOM 1003 N N . ASP A 1 116 ? -5.619 -4.935 -0.817 1.00 96.00 116 ASP A N 1
ATOM 1004 C CA . ASP A 1 116 ? -5.463 -6.155 -1.611 1.00 96.00 116 ASP A CA 1
ATOM 1005 C C . ASP A 1 116 ? -5.449 -7.402 -0.715 1.00 96.00 116 ASP A C 1
ATOM 1007 O O . ASP A 1 116 ? -4.455 -7.754 -0.072 1.00 96.00 116 ASP A O 1
ATOM 1011 N N . SER A 1 117 ? -6.594 -8.075 -0.631 1.00 92.50 117 SER A N 1
ATOM 1012 C CA . SER A 1 117 ? -6.725 -9.317 0.122 1.00 92.50 117 SER A CA 1
ATOM 1013 C C . SER A 1 117 ? -6.270 -10.512 -0.706 1.00 92.50 117 SER A C 1
ATOM 1015 O O . SER A 1 117 ? -6.688 -10.673 -1.845 1.00 92.50 117 SER A O 1
ATOM 1017 N N . THR A 1 118 ? -5.529 -11.434 -0.087 1.00 87.19 118 THR A N 1
ATOM 1018 C CA . THR A 1 118 ? -5.153 -12.706 -0.725 1.00 87.19 118 THR A CA 1
ATOM 1019 C C . THR A 1 118 ? -6.360 -13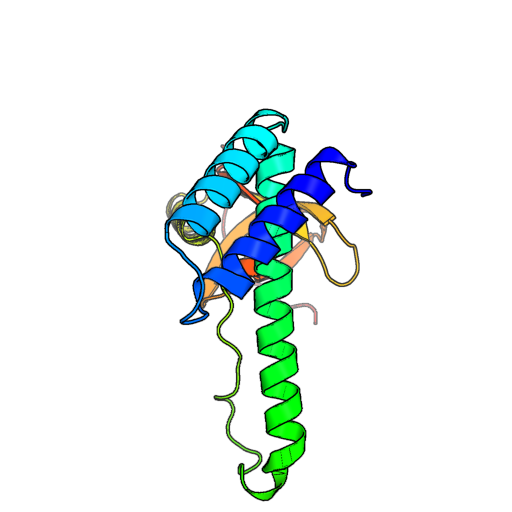.514 -1.203 1.00 87.19 118 THR A C 1
ATOM 1021 O O . THR A 1 118 ? -6.266 -14.186 -2.219 1.00 87.19 118 THR A O 1
ATOM 1024 N N . THR A 1 119 ? -7.489 -13.458 -0.488 1.00 87.25 119 THR A N 1
ATOM 1025 C CA . THR A 1 119 ? -8.668 -14.283 -0.794 1.00 87.25 119 THR A CA 1
ATOM 1026 C C . THR A 1 119 ? -9.718 -13.542 -1.609 1.00 87.25 119 THR A C 1
ATOM 1028 O O . THR A 1 119 ? -10.291 -14.115 -2.527 1.00 87.25 119 THR A O 1
ATOM 1031 N N . SER A 1 120 ? -9.994 -12.275 -1.284 1.00 87.31 120 SER A N 1
ATOM 1032 C CA . SER A 1 120 ? -11.066 -11.506 -1.933 1.00 87.31 120 SER A CA 1
ATOM 1033 C C . SER A 1 120 ? -10.575 -10.503 -2.977 1.00 87.31 120 SER A C 1
ATOM 1035 O O . SER A 1 120 ? -11.382 -9.735 -3.492 1.00 87.31 120 SER A O 1
ATOM 1037 N N . GLY A 1 121 ? -9.266 -10.438 -3.228 1.00 91.25 121 GLY A N 1
ATOM 1038 C CA . GLY A 1 121 ? -8.651 -9.405 -4.055 1.00 91.25 121 GLY A CA 1
ATOM 1039 C C . GLY A 1 121 ? -8.797 -7.996 -3.474 1.00 91.25 121 GLY A C 1
ATOM 1040 O O . GLY A 1 121 ? -9.076 -7.804 -2.281 1.00 91.25 121 GLY A O 1
ATOM 1041 N N . MET A 1 122 ? -8.604 -7.007 -4.347 1.00 93.75 122 MET A N 1
ATOM 1042 C CA . MET A 1 122 ? -8.690 -5.586 -4.019 1.00 93.75 122 MET A CA 1
ATOM 1043 C C . MET A 1 122 ? -10.116 -5.168 -3.669 1.00 93.75 122 MET A C 1
ATOM 1045 O O . MET A 1 122 ? -11.037 -5.324 -4.469 1.00 93.75 122 MET A O 1
ATOM 1049 N N . ALA A 1 123 ? -10.284 -4.583 -2.486 1.00 94.69 123 ALA A N 1
ATOM 1050 C CA . ALA A 1 123 ? -11.555 -4.033 -2.046 1.00 94.69 123 ALA A CA 1
ATOM 1051 C C . ALA A 1 123 ? -11.355 -2.792 -1.179 1.00 94.69 123 ALA A C 1
ATOM 1053 O O . ALA A 1 123 ? -10.429 -2.710 -0.368 1.00 94.69 123 ALA A O 1
ATOM 1054 N N . LYS A 1 124 ? -12.295 -1.858 -1.309 1.00 96.75 124 LYS A N 1
ATOM 1055 C CA . LYS A 1 124 ? -12.428 -0.710 -0.422 1.00 96.75 124 LYS A CA 1
ATOM 1056 C C . LYS A 1 124 ? -12.966 -1.160 0.939 1.00 96.75 124 LYS A C 1
ATOM 1058 O O . LYS A 1 124 ? -13.896 -1.966 0.999 1.00 96.75 124 LYS A O 1
ATOM 1063 N N . ARG A 1 125 ? -12.389 -0.672 2.037 1.00 97.00 125 ARG A N 1
ATOM 1064 C CA . ARG A 1 125 ? -12.794 -1.035 3.404 1.00 97.00 125 ARG A CA 1
ATOM 1065 C C . ARG A 1 125 ? -12.789 0.185 4.311 1.00 97.00 125 ARG A C 1
ATOM 1067 O O . ARG A 1 125 ? -11.869 0.991 4.245 1.00 97.00 125 ARG A O 1
ATOM 1074 N N . VAL A 1 126 ? -13.779 0.260 5.193 1.00 98.31 126 VAL A N 1
ATOM 1075 C CA . VAL A 1 126 ? -13.751 1.142 6.364 1.00 98.31 126 VAL A CA 1
ATOM 1076 C C . VAL A 1 126 ? -13.276 0.322 7.558 1.00 98.31 126 VAL A C 1
ATOM 1078 O O . VAL A 1 126 ? -13.737 -0.811 7.767 1.00 98.31 126 VAL A O 1
ATOM 1081 N N . VAL A 1 127 ? -12.315 0.864 8.299 1.00 98.31 127 VAL A N 1
ATOM 1082 C CA . VAL A 1 127 ? -11.682 0.202 9.439 1.00 98.31 127 VAL A CA 1
ATOM 1083 C C . VAL A 1 127 ? -11.605 1.163 10.616 1.00 98.31 127 VAL A C 1
ATOM 1085 O O . VAL A 1 127 ? -11.199 2.308 10.441 1.00 98.31 127 VAL A O 1
ATOM 1088 N N . ASP A 1 128 ? -11.923 0.668 11.808 1.00 98.25 128 ASP A N 1
ATOM 1089 C CA . ASP A 1 128 ? -11.652 1.356 13.071 1.00 98.25 128 ASP A CA 1
ATOM 1090 C C . ASP A 1 128 ? -10.302 0.860 13.605 1.00 98.25 128 ASP A C 1
ATOM 1092 O O . ASP A 1 128 ? -10.225 -0.270 14.105 1.00 98.25 128 ASP A O 1
ATOM 1096 N N . PRO A 1 129 ? -9.208 1.622 13.456 1.00 97.50 129 PRO A N 1
ATOM 1097 C CA . PRO A 1 129 ? -7.882 1.157 13.837 1.00 97.50 129 PRO A CA 1
ATOM 1098 C C . PRO A 1 129 ? -7.710 1.176 15.360 1.00 97.50 129 PRO A C 1
ATOM 1100 O O . PRO A 1 129 ? -7.977 2.172 16.024 1.00 97.50 129 PRO A O 1
ATOM 1103 N N . TYR A 1 130 ? -7.232 0.076 15.942 1.00 96.38 130 TYR A N 1
ATOM 1104 C CA . TYR A 1 130 ? -7.158 -0.103 17.398 1.00 96.38 130 TYR A CA 1
ATOM 1105 C C . TYR A 1 130 ? -5.744 -0.146 17.964 1.00 96.38 130 TYR A C 1
ATOM 1107 O O . TYR A 1 130 ? -5.551 0.276 19.109 1.00 96.38 130 TYR A O 1
ATOM 1115 N N . LYS A 1 131 ? -4.800 -0.741 17.232 1.00 94.12 131 LYS A N 1
ATOM 1116 C CA . LYS A 1 131 ? -3.370 -0.815 17.568 1.00 94.12 131 LYS A CA 1
ATOM 1117 C C . LYS A 1 131 ? -2.563 -1.197 16.326 1.00 94.12 131 LYS A C 1
ATOM 1119 O O . LYS A 1 131 ? -3.135 -1.495 15.276 1.00 94.12 131 LYS A O 1
ATOM 1124 N N . THR A 1 132 ? -1.245 -1.192 16.454 1.00 93.12 132 THR A N 1
ATOM 1125 C CA . THR A 1 132 ? -0.306 -1.605 15.409 1.00 93.12 132 THR A CA 1
ATOM 1126 C C . THR A 1 132 ? 0.815 -2.444 16.024 1.00 93.12 132 THR A C 1
ATOM 1128 O O . THR A 1 132 ? 1.174 -2.250 17.183 1.00 93.12 132 THR A O 1
ATOM 1131 N N . SER A 1 133 ? 1.309 -3.411 15.260 1.00 89.06 133 SER A N 1
ATOM 1132 C CA . SER A 1 133 ? 2.527 -4.185 15.496 1.00 89.06 133 SER A CA 1
ATOM 1133 C C . SER A 1 133 ? 3.104 -4.436 14.110 1.00 89.06 133 SER A C 1
ATOM 1135 O O . SER A 1 133 ? 2.586 -5.268 13.363 1.00 89.06 133 SER A O 1
ATOM 1137 N N . THR A 1 134 ? 4.081 -3.619 13.717 1.00 86.56 134 THR A N 1
ATOM 1138 C CA . THR A 1 134 ? 4.588 -3.568 12.342 1.00 86.56 134 THR A CA 1
ATOM 1139 C C . TH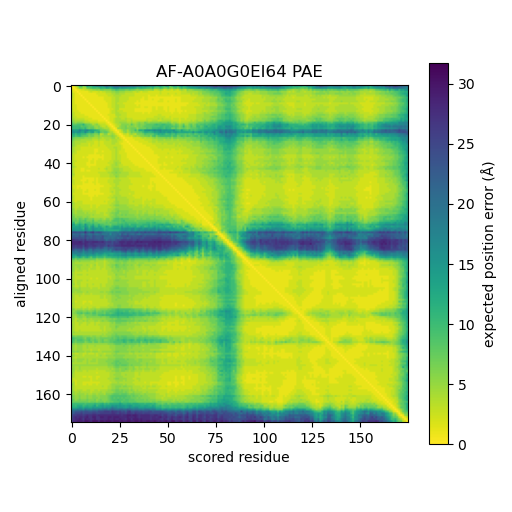R A 1 134 ? 4.992 -4.961 11.847 1.00 86.56 134 THR A C 1
ATOM 1141 O O . THR A 1 134 ? 5.546 -5.757 12.608 1.00 86.56 134 THR A O 1
ATOM 1144 N N . PRO A 1 135 ? 4.673 -5.310 10.588 1.00 91.75 135 PRO A N 1
ATOM 1145 C CA . PRO A 1 135 ? 4.041 -4.504 9.532 1.00 91.75 135 PRO A CA 1
ATOM 1146 C C . PRO A 1 135 ? 2.492 -4.553 9.536 1.00 91.75 135 PRO A C 1
ATOM 1148 O O . PRO A 1 135 ? 1.866 -4.445 8.481 1.00 91.75 135 PRO A O 1
ATOM 1151 N N . TYR A 1 136 ? 1.847 -4.783 10.686 1.00 94.44 136 TYR A N 1
ATOM 1152 C CA . TYR A 1 136 ? 0.399 -4.986 10.788 1.00 94.44 136 TYR A CA 1
ATOM 1153 C C . TYR A 1 136 ? -0.317 -3.900 11.591 1.00 94.44 136 TYR A C 1
ATOM 1155 O O . TYR A 1 136 ? 0.090 -3.532 12.689 1.00 94.44 136 TYR A O 1
ATOM 1163 N N . GLY A 1 137 ? -1.489 -3.507 11.103 1.00 96.06 137 GLY A N 1
ATOM 1164 C CA . GLY A 1 137 ? -2.514 -2.812 11.870 1.00 96.06 137 GLY A CA 1
ATOM 1165 C C . GLY A 1 137 ? -3.626 -3.767 12.311 1.00 96.06 137 GLY A C 1
ATOM 1166 O O . GLY A 1 137 ? -4.058 -4.622 11.539 1.00 96.06 137 GLY A O 1
ATOM 1167 N N . GLU A 1 138 ? -4.125 -3.626 13.538 1.00 96.50 138 GLU A N 1
ATOM 1168 C CA . GLU A 1 138 ? -5.316 -4.341 14.015 1.00 96.50 138 GLU A CA 1
ATOM 1169 C C . GLU A 1 138 ? -6.476 -3.374 14.216 1.00 96.50 138 GLU A C 1
ATOM 1171 O O . GLU A 1 138 ? -6.321 -2.341 14.872 1.00 96.50 138 GLU A O 1
ATOM 1176 N N . GLY A 1 139 ? -7.643 -3.713 13.673 1.00 96.25 139 GLY A N 1
ATOM 1177 C CA . GLY A 1 139 ? -8.828 -2.867 13.759 1.00 96.25 139 GLY A CA 1
ATOM 1178 C C . GLY A 1 139 ? -10.114 -3.599 13.401 1.00 96.25 139 GLY A C 1
ATOM 1179 O O . GLY A 1 139 ? -10.086 -4.706 12.853 1.00 96.25 139 GLY A O 1
ATOM 1180 N N . PHE A 1 140 ? -11.253 -2.987 13.715 1.00 97.19 140 PHE A N 1
ATOM 1181 C CA . PHE A 1 140 ? -12.562 -3.523 13.352 1.00 97.19 140 PHE A CA 1
ATOM 1182 C C . PHE A 1 140 ? -12.878 -3.211 11.893 1.00 97.19 140 PHE A C 1
ATOM 1184 O O . PHE A 1 140 ? -12.916 -2.058 11.478 1.00 97.19 140 PHE A O 1
ATOM 1191 N N . CYS A 1 141 ? -13.086 -4.255 11.095 1.00 96.75 141 CYS A N 1
ATOM 1192 C CA . CYS A 1 141 ? -13.429 -4.124 9.688 1.00 96.75 141 CYS A CA 1
ATOM 1193 C C . CYS A 1 141 ? -14.946 -4.067 9.530 1.00 96.75 141 CYS A C 1
ATOM 1195 O O . CYS A 1 141 ? -15.610 -5.089 9.710 1.00 96.75 141 CYS A O 1
ATOM 1197 N N . HIS A 1 142 ? -15.486 -2.926 9.102 1.00 96.00 142 HIS A N 1
ATOM 1198 C CA . HIS A 1 142 ? -16.932 -2.746 8.913 1.00 96.00 142 HIS A CA 1
ATOM 1199 C C . HIS A 1 142 ? -17.504 -3.694 7.855 1.00 96.00 142 HIS A C 1
ATOM 1201 O O . HIS A 1 142 ? -18.579 -4.259 8.035 1.00 96.00 142 HIS A O 1
ATOM 1207 N N . LEU A 1 143 ? -16.731 -3.967 6.798 1.00 94.25 143 LEU A N 1
ATOM 1208 C CA . LEU A 1 143 ? -17.121 -4.902 5.739 1.00 94.25 143 LEU A CA 1
ATOM 1209 C C . LEU A 1 143 ? -17.258 -6.349 6.244 1.00 94.25 143 LEU A C 1
ATOM 1211 O O . LEU A 1 143 ? -18.108 -7.094 5.766 1.00 94.25 143 LEU A O 1
ATOM 1215 N N . LYS A 1 144 ? -16.402 -6.773 7.181 1.00 93.50 144 LYS A N 1
ATOM 1216 C CA . LYS A 1 144 ? -16.400 -8.148 7.717 1.00 93.50 144 LYS A CA 1
ATOM 1217 C C . LYS A 1 144 ? -17.076 -8.271 9.081 1.00 93.50 144 LYS A C 1
ATOM 1219 O O . LYS A 1 144 ? -17.221 -9.389 9.561 1.00 93.50 144 LYS A O 1
ATOM 1224 N N . LYS A 1 145 ? -17.488 -7.150 9.680 1.00 94.56 145 LYS A N 1
ATOM 1225 C CA . LYS A 1 145 ? -18.103 -7.058 11.012 1.00 94.56 145 LYS A CA 1
ATOM 1226 C C . LYS A 1 145 ? -17.279 -7.771 12.094 1.00 94.56 145 LYS A C 1
ATOM 1228 O O . LYS A 1 145 ? -17.816 -8.457 12.956 1.00 94.56 145 LYS A O 1
ATOM 1233 N N . SER A 1 146 ? -15.955 -7.645 12.021 1.00 94.19 146 SER A N 1
ATOM 1234 C CA . SER A 1 146 ? -15.021 -8.378 12.885 1.00 94.19 146 SER A CA 1
ATOM 1235 C C . SER A 1 146 ? -13.672 -7.672 12.985 1.00 94.19 146 SER A C 1
ATOM 1237 O O . SER A 1 146 ? -13.263 -6.998 12.034 1.00 94.19 146 SER A O 1
ATOM 1239 N N . ILE A 1 147 ? -12.926 -7.918 14.065 1.00 93.38 147 ILE A N 1
ATOM 1240 C CA . ILE A 1 147 ? -11.522 -7.500 14.170 1.00 93.38 147 ILE A CA 1
ATOM 1241 C C . ILE A 1 147 ? -10.669 -8.289 13.168 1.00 93.38 147 ILE A C 1
ATOM 1243 O O . ILE A 1 147 ? -10.837 -9.500 12.986 1.00 93.38 147 ILE A O 1
ATOM 1247 N N . ARG A 1 148 ? -9.769 -7.588 12.477 1.00 94.25 148 ARG A N 1
ATOM 1248 C CA . ARG A 1 148 ? -8.848 -8.163 11.493 1.00 94.25 148 ARG A CA 1
ATOM 1249 C C . ARG A 1 148 ? -7.467 -7.526 11.613 1.00 94.25 148 ARG A C 1
ATOM 1251 O O . ARG A 1 148 ? -7.336 -6.363 11.993 1.00 94.25 148 ARG A O 1
ATOM 1258 N N . LYS A 1 149 ? -6.458 -8.309 11.232 1.00 95.31 149 LYS A N 1
ATOM 1259 C CA . LYS A 1 149 ? -5.098 -7.841 10.961 1.00 95.31 149 LYS A CA 1
ATOM 1260 C C . LYS A 1 149 ? -5.002 -7.384 9.508 1.00 95.31 149 LYS A C 1
ATOM 1262 O O . LYS A 1 149 ? -5.446 -8.094 8.606 1.00 95.31 149 LYS A O 1
ATOM 1267 N N . PHE A 1 150 ? -4.402 -6.224 9.295 1.00 96.06 150 PHE A N 1
ATOM 1268 C CA . PHE A 1 150 ? -4.160 -5.621 7.993 1.00 96.06 150 PHE A CA 1
ATOM 1269 C C . PHE A 1 150 ? -2.663 -5.420 7.820 1.00 96.06 150 PHE A C 1
ATOM 1271 O O . PHE A 1 150 ? -2.048 -4.640 8.537 1.00 96.06 150 PHE A O 1
ATOM 1278 N N . ARG A 1 151 ? -2.085 -6.143 6.867 1.00 95.06 151 ARG A N 1
ATOM 1279 C CA . ARG A 1 151 ? -0.705 -5.947 6.414 1.00 95.06 151 ARG A CA 1
ATOM 1280 C C . ARG A 1 151 ? -0.549 -4.605 5.698 1.00 95.06 151 ARG A C 1
ATOM 1282 O O . ARG A 1 151 ? -1.257 -4.386 4.715 1.00 95.06 151 ARG A O 1
ATOM 1289 N N . PHE A 1 152 ? 0.348 -3.736 6.162 1.00 95.94 152 PHE A N 1
ATOM 1290 C CA . PHE A 1 152 ? 0.566 -2.410 5.569 1.00 95.94 152 PHE A CA 1
ATOM 1291 C C . PHE A 1 152 ? 1.102 -2.488 4.141 1.00 95.94 152 PHE A C 1
ATOM 1293 O O . PHE A 1 152 ? 0.682 -1.704 3.297 1.00 95.94 152 PHE A O 1
ATOM 1300 N N . ASP A 1 153 ? 1.903 -3.506 3.815 1.00 95.50 153 ASP A N 1
ATOM 1301 C CA . ASP A 1 153 ? 2.384 -3.758 2.451 1.00 95.50 153 ASP A CA 1
ATOM 1302 C C . ASP A 1 153 ? 1.260 -4.106 1.459 1.00 95.50 153 ASP A C 1
ATOM 1304 O O . ASP A 1 153 ? 1.490 -4.124 0.254 1.00 95.50 153 ASP A O 1
ATOM 1308 N N . ARG A 1 154 ? 0.036 -4.360 1.947 1.00 96.00 154 ARG A N 1
ATOM 1309 C CA . ARG A 1 154 ? -1.161 -4.668 1.143 1.00 96.00 154 ARG A CA 1
ATOM 1310 C C . ARG A 1 154 ? -2.181 -3.531 1.078 1.00 96.00 154 ARG A C 1
ATOM 1312 O O . ARG A 1 154 ? -3.230 -3.690 0.449 1.00 96.00 154 ARG A O 1
ATOM 1319 N N . ILE A 1 155 ? -1.901 -2.412 1.737 1.00 97.06 155 ILE A N 1
ATOM 1320 C CA . ILE A 1 155 ? -2.692 -1.191 1.616 1.00 97.06 155 ILE A CA 1
ATOM 1321 C C . ILE A 1 155 ? -2.170 -0.426 0.396 1.00 97.06 155 ILE A C 1
ATOM 1323 O O . ILE A 1 155 ? -0.980 -0.140 0.289 1.00 97.06 155 ILE A O 1
ATOM 1327 N N . ILE A 1 156 ? -3.069 -0.154 -0.546 1.00 96.56 156 ILE A N 1
ATOM 1328 C CA . ILE A 1 156 ? -2.786 0.599 -1.777 1.00 96.56 156 ILE A CA 1
ATOM 1329 C C . ILE A 1 156 ? -3.026 2.087 -1.535 1.00 96.56 156 ILE A C 1
ATOM 1331 O O . ILE A 1 156 ? -2.280 2.934 -2.005 1.00 96.56 156 ILE A O 1
ATOM 1335 N N . GLU A 1 157 ? -4.084 2.394 -0.787 1.00 96.62 157 GLU A N 1
ATOM 1336 C CA . GLU A 1 157 ? -4.436 3.745 -0.371 1.00 96.62 157 GLU A CA 1
ATOM 1337 C C . GLU A 1 157 ? -4.998 3.703 1.040 1.00 96.62 157 GLU A C 1
ATOM 1339 O O . GLU A 1 157 ? -5.710 2.760 1.402 1.00 96.62 157 GLU A O 1
ATOM 1344 N N . ILE A 1 158 ? -4.716 4.748 1.809 1.00 97.94 158 ILE A N 1
ATOM 1345 C CA . ILE A 1 158 ? -5.268 4.973 3.137 1.00 97.94 158 ILE A CA 1
ATOM 1346 C C . ILE A 1 158 ? -5.629 6.445 3.291 1.00 97.94 158 ILE A C 1
ATOM 1348 O O . ILE A 1 158 ? -4.898 7.332 2.858 1.00 97.94 158 ILE A O 1
ATOM 1352 N N . LYS A 1 159 ? -6.770 6.713 3.917 1.00 97.69 159 LYS A N 1
ATOM 1353 C CA . LYS A 1 159 ? -7.162 8.069 4.286 1.00 97.69 159 LYS A CA 1
ATOM 1354 C C . LYS A 1 159 ? -7.897 8.080 5.613 1.00 97.69 159 LYS A C 1
ATOM 1356 O O . LYS A 1 159 ? -8.672 7.173 5.925 1.00 97.69 159 LYS A O 1
ATOM 1361 N N . LEU A 1 160 ? -7.661 9.136 6.383 1.00 97.69 160 LEU A N 1
ATOM 1362 C CA . LEU A 1 160 ? -8.430 9.423 7.583 1.00 97.69 160 LEU A CA 1
ATOM 1363 C C . LEU A 1 160 ? -9.850 9.843 7.187 1.00 97.69 160 LEU A C 1
ATOM 1365 O O . LEU A 1 160 ? -10.038 10.545 6.195 1.00 97.69 160 LEU A O 1
ATOM 1369 N N . THR A 1 161 ? -10.842 9.430 7.965 1.00 97.75 161 THR A N 1
ATOM 1370 C CA . THR A 1 161 ? -12.233 9.874 7.802 1.00 97.75 161 THR A CA 1
ATOM 1371 C C . THR A 1 161 ? -12.653 10.740 8.985 1.00 97.75 161 THR A C 1
ATOM 1373 O O . THR A 1 161 ? -11.967 10.784 10.007 1.00 97.75 161 THR A O 1
ATOM 1376 N N . ASP A 1 162 ? -13.806 11.395 8.885 1.00 97.12 162 ASP A N 1
ATOM 1377 C CA . ASP A 1 162 ? -14.389 12.131 10.013 1.00 97.12 162 ASP A CA 1
ATOM 1378 C C . ASP A 1 162 ? -15.235 11.262 10.947 1.00 97.12 162 ASP A C 1
ATOM 1380 O O . ASP A 1 162 ? -15.660 11.725 12.003 1.00 97.12 162 ASP A O 1
ATOM 1384 N N . MET A 1 163 ? -15.423 9.982 10.612 1.00 97.00 163 MET A N 1
ATOM 1385 C CA . MET A 1 163 ? -16.174 9.046 11.443 1.00 97.00 163 MET A CA 1
ATOM 1386 C C . MET A 1 163 ? -15.368 8.678 12.684 1.00 97.00 163 MET A C 1
ATOM 1388 O O . MET A 1 163 ? -14.314 8.049 12.585 1.00 97.00 163 MET A O 1
ATOM 1392 N N . LEU A 1 164 ? -15.881 9.030 13.858 1.00 97.25 164 LEU A N 1
ATOM 1393 C CA . LEU A 1 164 ? -15.321 8.594 15.131 1.00 97.25 164 LEU A CA 1
ATOM 1394 C C . LEU A 1 164 ? -15.764 7.167 15.456 1.00 97.25 164 LEU A C 1
ATOM 1396 O O . LEU A 1 164 ? -16.880 6.767 15.130 1.00 97.25 164 LEU A O 1
ATOM 1400 N N . PHE A 1 165 ? -14.914 6.428 16.161 1.00 96.00 165 PHE A N 1
ATOM 1401 C CA . PHE A 1 165 ? -15.274 5.134 16.727 1.00 96.00 165 PHE A CA 1
ATOM 1402 C C . PHE A 1 165 ? -15.013 5.109 18.232 1.00 96.00 165 PHE A C 1
ATOM 1404 O O . PHE A 1 165 ? -14.118 5.769 18.766 1.00 96.00 165 PHE A O 1
ATOM 1411 N N . ILE A 1 166 ? -15.780 4.280 18.930 1.00 91.31 166 ILE A N 1
ATOM 1412 C CA . ILE A 1 166 ? -15.471 3.888 20.301 1.00 91.31 166 ILE A CA 1
ATOM 1413 C C . ILE A 1 166 ? -14.807 2.526 20.202 1.00 91.31 166 ILE A C 1
ATOM 1415 O O . ILE A 1 166 ? -15.343 1.618 19.579 1.00 91.31 166 ILE A O 1
ATOM 1419 N N . LYS A 1 167 ? -13.622 2.387 20.795 1.00 85.69 167 LYS A N 1
ATOM 1420 C CA . LYS A 1 167 ? -12.986 1.090 21.019 1.00 85.69 167 LYS A CA 1
ATOM 1421 C C . LYS A 1 167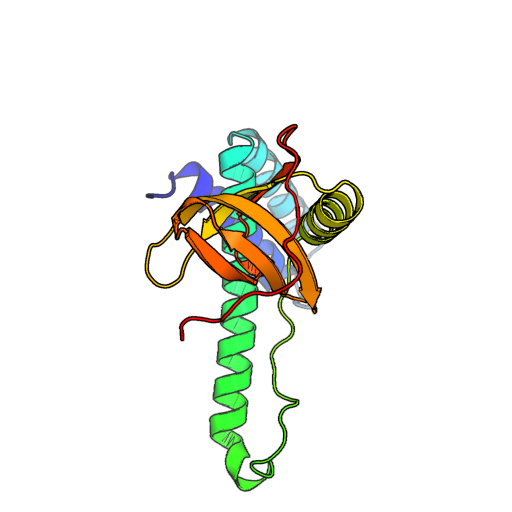 ? -13.692 0.468 22.233 1.00 85.69 167 LYS A C 1
ATOM 1423 O O . LYS A 1 167 ? -13.579 1.055 23.309 1.00 85.69 167 LYS A O 1
ATOM 1428 N N . PRO A 1 168 ? -14.458 -0.633 22.096 1.00 82.69 168 PRO A N 1
ATOM 1429 C CA . PRO A 1 168 ? -14.971 -1.380 23.243 1.00 82.69 168 PRO A CA 1
ATOM 1430 C C . PRO A 1 168 ? -13.906 -1.716 24.311 1.00 82.69 168 PRO A C 1
ATOM 1432 O O . PRO A 1 168 ? -12.716 -1.423 24.188 1.00 82.69 168 PRO A O 1
ATOM 1435 N N . LYS A 1 169 ? -14.323 -2.299 25.431 1.00 74.75 169 LYS A N 1
ATOM 1436 C CA . LYS A 1 169 ? -13.385 -2.704 26.496 1.00 74.75 169 LYS A CA 1
ATOM 1437 C C . LYS A 1 169 ? -12.995 -4.181 26.396 1.00 74.75 169 LYS A C 1
ATOM 1439 O O . LYS A 1 169 ? -11.870 -4.536 26.732 1.00 74.75 169 LYS A O 1
ATOM 1444 N N . HIS A 1 170 ? -13.890 -5.018 25.869 1.00 71.94 170 HIS A N 1
ATOM 1445 C CA . HIS A 1 170 ? -13.716 -6.464 25.747 1.00 71.94 170 HIS A CA 1
ATOM 1446 C C . HIS A 1 170 ? -14.290 -6.962 24.419 1.00 71.94 170 HIS A C 1
ATOM 1448 O O . HIS A 1 170 ? -15.364 -6.528 24.005 1.00 71.94 170 HIS A O 1
ATOM 1454 N N . TRP A 1 171 ? -13.572 -7.871 23.756 1.00 62.00 171 TRP A N 1
ATOM 1455 C CA . TRP A 1 171 ? -14.029 -8.548 22.547 1.00 62.00 171 TRP A CA 1
ATOM 1456 C C . TRP A 1 171 ? -13.628 -9.996 22.625 1.00 62.00 171 TRP A C 1
ATOM 1458 O O . TRP A 1 171 ? -12.490 -10.330 22.952 1.00 62.00 171 TRP A O 1
ATOM 1468 N N . GLN A 1 172 ? -14.571 -10.836 22.242 1.00 53.03 172 GLN A N 1
ATOM 1469 C CA . GLN A 1 172 ? -14.307 -12.225 21.959 1.00 53.03 172 GLN A CA 1
ATOM 1470 C C . GLN A 1 172 ? -13.854 -12.312 20.502 1.00 53.03 172 GLN A C 1
ATOM 1472 O O . GLN A 1 172 ? -14.605 -11.964 19.587 1.00 53.03 172 GLN A O 1
ATOM 1477 N N . ASN A 1 173 ? -12.618 -12.760 20.278 1.00 49.03 173 ASN A N 1
ATOM 1478 C CA . ASN A 1 173 ? -12.233 -13.277 18.972 1.00 49.03 173 ASN A CA 1
ATOM 1479 C C . ASN A 1 173 ? -13.093 -14.519 18.731 1.00 49.03 173 ASN A C 1
ATOM 1481 O O . ASN A 1 173 ? -12.809 -15.574 19.290 1.00 49.03 173 ASN A O 1
ATOM 1485 N N . LYS A 1 174 ? -14.152 -14.406 17.926 1.00 42.53 174 LYS A N 1
ATOM 1486 C CA . LYS A 1 174 ? -14.693 -15.600 17.275 1.00 42.53 174 LYS A CA 1
ATOM 1487 C C . LYS A 1 174 ? -13.644 -16.015 16.244 1.00 42.53 174 LYS A C 1
ATOM 1489 O O . LYS A 1 174 ? -13.457 -15.298 15.256 1.00 42.53 174 LYS A O 1
ATOM 1494 N N . GLN A 1 175 ? -12.872 -17.043 16.602 1.00 37.56 175 GLN A N 1
ATOM 1495 C CA . GLN A 1 175 ? -11.947 -17.741 15.708 1.00 37.56 175 GLN A CA 1
ATOM 1496 C C . GLN A 1 175 ? -12.719 -18.317 14.523 1.00 37.56 175 GLN A C 1
ATOM 1498 O O . GLN A 1 175 ? -13.870 -18.760 14.742 1.00 37.56 175 GLN A O 1
#

pLDDT: mean 88.12, std 13.72, range [37.56, 98.56]